Protein AF-X1EA59-F1 (afdb_monomer)

Sequence (148 aa):
MSEIIIYFRLLRDYRHGSELIIDDEEDEEDFDQHEIELEKTGEDRYSLYIVASDCGPFTVFKEKYFDDLDMAEKYSLKLFAQKHDCLPFVVTGTTSAYHDKGYYPKVPEDIESMEEIDFEVISGEHTFVIVLDNKYEDVVYDLVICPM

Structure (mmCIF, N/CA/C/O backbone):
data_AF-X1EA59-F1
#
_entry.id   AF-X1EA59-F1
#
loop_
_atom_site.group_PDB
_atom_site.id
_atom_site.type_symbol
_atom_site.label_atom_id
_atom_site.label_alt_id
_atom_site.label_comp_id
_atom_site.label_asym_id
_atom_site.label_entity_id
_atom_site.label_seq_id
_atom_site.pdbx_PDB_ins_code
_atom_site.Cartn_x
_atom_site.Cartn_y
_atom_site.Cartn_z
_atom_site.occupancy
_atom_site.B_iso_or_equiv
_atom_site.auth_seq_id
_atom_site.auth_comp_id
_atom_site.auth_asym_id
_atom_site.auth_atom_id
_atom_site.pdbx_PDB_model_num
ATOM 1 N N . MET A 1 1 ? -11.499 6.852 19.475 1.00 58.12 1 MET A N 1
ATOM 2 C CA . MET A 1 1 ? -10.409 6.730 18.498 1.00 58.12 1 MET A CA 1
ATOM 3 C C . MET A 1 1 ? -9.411 5.798 19.143 1.00 58.12 1 MET A C 1
ATOM 5 O O . MET A 1 1 ? -9.114 6.004 20.315 1.00 58.12 1 MET A O 1
ATOM 9 N N . SER A 1 2 ? -9.096 4.692 18.479 1.00 62.88 2 SER A N 1
ATOM 10 C CA . SER A 1 2 ? -8.036 3.775 18.896 1.00 62.88 2 SER A CA 1
ATOM 11 C C . SER A 1 2 ? -6.852 4.032 17.975 1.00 62.88 2 SER A C 1
ATOM 13 O O . SER A 1 2 ? -7.036 4.125 16.761 1.00 62.88 2 SER A O 1
ATOM 15 N N . GLU A 1 3 ? -5.679 4.212 18.561 1.00 66.44 3 GLU A N 1
ATOM 16 C CA . GLU A 1 3 ? -4.417 4.369 17.842 1.00 66.44 3 GLU A CA 1
ATOM 17 C C . GLU A 1 3 ? -3.767 2.992 17.756 1.00 66.44 3 GLU A C 1
ATOM 19 O O . GLU A 1 3 ? -3.754 2.256 18.747 1.00 66.44 3 GLU A O 1
ATOM 24 N N . ILE A 1 4 ? -3.294 2.631 16.566 1.00 68.44 4 ILE A N 1
ATOM 25 C CA . ILE A 1 4 ? -2.513 1.419 16.349 1.00 68.44 4 ILE A CA 1
ATOM 26 C C . ILE A 1 4 ? -1.112 1.893 15.989 1.00 68.44 4 ILE A C 1
ATOM 28 O O . ILE A 1 4 ? -0.906 2.585 14.990 1.00 68.44 4 ILE A O 1
ATOM 32 N N . ILE A 1 5 ? -0.158 1.564 16.853 1.00 67.62 5 ILE A N 1
ATOM 33 C CA . ILE A 1 5 ? 1.252 1.836 16.604 1.00 67.62 5 ILE A CA 1
ATOM 34 C C . ILE A 1 5 ? 1.773 0.650 15.813 1.00 67.62 5 ILE A C 1
ATOM 36 O O . ILE A 1 5 ? 1.680 -0.484 16.278 1.00 67.62 5 ILE A O 1
ATOM 40 N N . ILE A 1 6 ? 2.275 0.918 14.612 1.00 68.31 6 ILE A N 1
ATOM 41 C CA . ILE A 1 6 ? 2.866 -0.105 13.760 1.00 68.31 6 ILE A CA 1
ATOM 42 C C . ILE A 1 6 ? 4.346 0.212 13.651 1.00 68.31 6 ILE A C 1
ATOM 44 O O . ILE A 1 6 ? 4.734 1.280 13.167 1.00 68.31 6 ILE A O 1
ATOM 48 N N . TYR A 1 7 ? 5.177 -0.722 14.097 1.00 66.06 7 TYR A N 1
ATOM 49 C CA . TYR A 1 7 ? 6.608 -0.626 13.8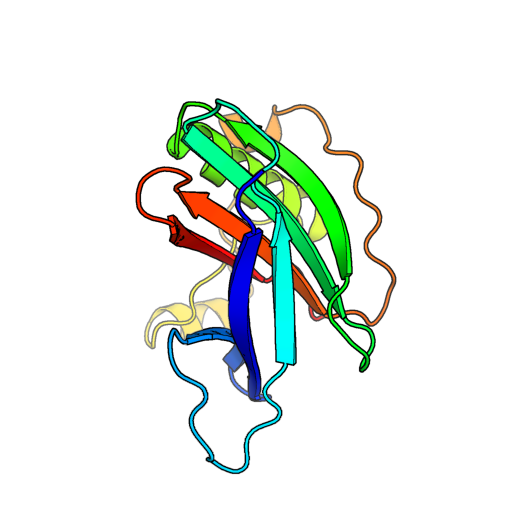86 1.00 66.06 7 TYR A CA 1
ATOM 50 C C . TYR A 1 7 ? 6.937 -1.208 12.528 1.00 66.06 7 TYR A C 1
ATOM 52 O O . TYR A 1 7 ? 6.456 -2.284 12.165 1.00 66.06 7 TYR A O 1
ATOM 60 N N . PHE A 1 8 ? 7.783 -0.510 11.778 1.00 68.56 8 PHE A N 1
ATOM 61 C CA . PHE A 1 8 ? 8.309 -1.075 10.554 1.00 68.56 8 PHE A CA 1
ATOM 62 C C . PHE A 1 8 ? 9.797 -0.840 10.390 1.00 68.56 8 PHE A C 1
ATOM 64 O O . PHE A 1 8 ? 10.392 0.141 10.839 1.00 68.56 8 PHE A O 1
ATOM 71 N N . ARG A 1 9 ? 10.421 -1.791 9.707 1.00 66.12 9 ARG A N 1
ATOM 72 C CA . ARG A 1 9 ? 11.821 -1.703 9.311 1.00 66.12 9 ARG A CA 1
ATOM 73 C C . ARG A 1 9 ? 11.872 -1.466 7.819 1.00 66.12 9 ARG A C 1
ATOM 75 O O . ARG A 1 9 ? 11.247 -2.195 7.050 1.00 66.12 9 ARG A O 1
ATOM 82 N N . LEU A 1 10 ? 12.631 -0.447 7.424 1.00 63.81 10 LEU A N 1
ATOM 83 C CA . LEU A 1 10 ? 12.954 -0.220 6.027 1.00 63.81 10 LEU A CA 1
ATOM 84 C C . LEU A 1 10 ? 14.260 -0.938 5.703 1.00 63.81 10 LEU A C 1
ATOM 86 O O . LEU A 1 10 ? 15.349 -0.410 5.938 1.00 63.81 10 LEU A O 1
ATOM 90 N N . LEU A 1 11 ? 14.173 -2.123 5.106 1.00 62.75 11 LEU A N 1
ATOM 91 C CA . LEU A 1 11 ? 15.371 -2.772 4.586 1.00 62.75 11 LEU A CA 1
ATOM 92 C C . LEU A 1 11 ? 15.740 -2.149 3.244 1.00 62.75 11 LEU A C 1
ATOM 94 O O . LEU A 1 11 ? 15.053 -2.339 2.246 1.00 62.75 11 LEU A O 1
ATOM 98 N N . ARG A 1 12 ? 16.851 -1.409 3.205 1.00 58.03 12 ARG A N 1
ATOM 99 C CA . ARG A 1 12 ? 17.468 -0.950 1.953 1.00 58.03 12 ARG A CA 1
ATOM 100 C C . ARG A 1 12 ? 18.458 -2.006 1.453 1.00 58.03 12 ARG A C 1
ATOM 102 O O . ARG A 1 12 ? 19.665 -1.856 1.638 1.00 58.03 12 ARG A O 1
ATOM 109 N N . ASP A 1 13 ? 17.981 -3.073 0.809 1.00 54.91 13 ASP A N 1
ATOM 110 C CA . ASP A 1 13 ? 18.875 -3.981 0.074 1.00 54.91 13 ASP A CA 1
ATOM 111 C C . ASP A 1 13 ? 18.967 -3.523 -1.385 1.00 54.91 13 ASP A C 1
ATOM 113 O O . ASP A 1 13 ? 18.007 -3.604 -2.144 1.00 54.91 13 ASP A O 1
ATOM 117 N N . TYR A 1 14 ? 20.153 -3.093 -1.821 1.00 47.19 14 TYR A N 1
ATOM 118 C CA . TYR A 1 14 ? 20.398 -2.693 -3.214 1.00 47.19 14 TYR A CA 1
ATOM 119 C C . TYR A 1 14 ? 20.077 -3.794 -4.246 1.00 47.19 14 TYR A C 1
ATOM 121 O O . TYR A 1 14 ? 20.010 -3.508 -5.439 1.00 47.19 14 TYR A O 1
ATOM 129 N N . ARG A 1 15 ? 19.915 -5.053 -3.813 1.00 43.22 15 ARG A N 1
ATOM 130 C CA . ARG A 1 15 ? 19.543 -6.201 -4.656 1.00 43.22 15 ARG A CA 1
ATOM 131 C C . ARG A 1 15 ? 18.042 -6.475 -4.690 1.00 43.22 15 ARG A C 1
ATOM 133 O O . ARG A 1 15 ? 17.588 -7.072 -5.661 1.00 43.22 15 ARG A O 1
ATOM 140 N N . HIS A 1 16 ? 17.304 -6.088 -3.650 1.00 47.72 16 HIS A N 1
ATOM 141 C CA . HIS A 1 16 ? 15.888 -6.438 -3.476 1.00 47.72 16 HIS A CA 1
ATOM 142 C C . HIS A 1 16 ? 14.960 -5.216 -3.419 1.00 47.72 16 HIS A C 1
ATOM 144 O O . HIS A 1 16 ? 13.748 -5.372 -3.506 1.00 47.72 16 HIS A O 1
ATOM 150 N N . GLY A 1 17 ? 15.522 -4.006 -3.368 1.00 55.03 17 GLY A N 1
ATOM 151 C CA . GLY A 1 17 ? 14.770 -2.774 -3.188 1.00 55.03 17 GLY A CA 1
ATOM 152 C C . GLY A 1 17 ? 14.499 -2.487 -1.714 1.00 55.03 17 GLY A C 1
ATOM 153 O O . GLY A 1 17 ? 15.136 -3.045 -0.820 1.00 55.03 17 GLY A O 1
ATOM 154 N N . SER A 1 18 ? 13.580 -1.556 -1.488 1.00 61.97 18 SER A N 1
ATOM 155 C CA . SER A 1 18 ? 13.040 -1.268 -0.165 1.00 61.97 18 SER A CA 1
ATOM 156 C C . SER A 1 18 ? 11.979 -2.300 0.192 1.00 61.97 18 SER A C 1
ATOM 158 O O . SER A 1 18 ? 11.074 -2.516 -0.606 1.00 61.97 18 SER A O 1
ATOM 160 N N . GLU A 1 19 ? 12.076 -2.901 1.372 1.00 64.31 19 GLU A N 1
ATOM 161 C CA . GLU A 1 19 ? 11.061 -3.804 1.928 1.00 64.31 19 GLU A CA 1
ATOM 162 C C . GLU A 1 19 ? 10.526 -3.217 3.236 1.00 64.31 19 GLU A C 1
ATOM 164 O O . GLU A 1 19 ? 11.302 -2.660 4.020 1.00 64.31 19 GLU A O 1
ATOM 169 N N . LEU A 1 20 ? 9.208 -3.313 3.430 1.00 66.38 20 LEU A N 1
ATOM 170 C CA . LEU A 1 20 ? 8.525 -2.952 4.666 1.00 66.38 20 LEU A CA 1
ATOM 171 C C . LEU A 1 20 ? 8.345 -4.232 5.487 1.00 66.38 20 LEU A C 1
ATOM 173 O O . LEU A 1 20 ? 7.621 -5.133 5.079 1.00 66.38 20 LEU A O 1
ATOM 177 N N . ILE A 1 21 ? 9.015 -4.324 6.631 1.00 67.50 21 ILE A N 1
ATOM 178 C CA . ILE A 1 21 ? 8.766 -5.401 7.597 1.00 67.50 21 ILE A CA 1
ATOM 179 C C . ILE A 1 21 ? 7.928 -4.819 8.709 1.00 67.50 21 ILE A C 1
ATOM 181 O O . ILE A 1 21 ? 8.340 -3.813 9.272 1.00 67.50 21 ILE A O 1
ATOM 185 N N . ILE A 1 22 ? 6.806 -5.452 9.022 1.00 67.88 22 ILE A N 1
ATOM 186 C CA . ILE A 1 22 ? 5.920 -5.046 10.109 1.00 67.88 22 ILE A CA 1
ATOM 187 C C . ILE A 1 22 ? 6.217 -5.934 11.304 1.00 67.88 22 ILE A C 1
ATOM 189 O O . ILE A 1 22 ? 6.250 -7.158 11.168 1.00 67.88 22 ILE A O 1
ATOM 193 N N . ASP A 1 23 ? 6.491 -5.297 12.434 1.00 65.56 23 ASP A N 1
ATOM 194 C CA . ASP A 1 23 ? 6.841 -5.972 13.673 1.00 65.56 23 ASP A CA 1
ATOM 195 C C . ASP A 1 23 ? 5.910 -5.510 14.795 1.00 65.56 23 ASP A C 1
ATOM 197 O O . ASP A 1 23 ? 5.642 -4.314 14.941 1.00 65.56 23 ASP A O 1
ATOM 201 N N . ASP A 1 24 ? 5.423 -6.470 15.575 1.00 62.72 24 ASP A N 1
ATOM 202 C CA . ASP A 1 24 ? 4.604 -6.213 16.761 1.00 62.72 24 ASP A CA 1
ATOM 203 C C . ASP A 1 24 ? 5.486 -5.981 18.002 1.00 62.72 24 ASP A C 1
ATOM 205 O O . ASP A 1 24 ? 4.992 -5.544 19.045 1.00 62.72 24 ASP A O 1
ATOM 209 N N . GLU A 1 25 ? 6.791 -6.269 17.905 1.00 59.06 25 GLU A N 1
ATOM 210 C CA . GLU A 1 25 ? 7.760 -6.107 18.983 1.00 59.06 25 GLU A CA 1
ATOM 211 C C . GLU A 1 25 ? 8.918 -5.170 18.577 1.00 59.06 25 GLU A C 1
ATOM 213 O O . GLU A 1 25 ? 9.407 -5.123 17.445 1.00 59.06 25 GLU A O 1
ATOM 218 N N . GLU A 1 26 ? 9.373 -4.369 19.538 1.00 54.75 26 GLU A N 1
ATOM 219 C CA . GLU A 1 26 ? 10.597 -3.580 19.415 1.00 54.75 26 GLU A CA 1
ATOM 220 C C . GLU A 1 26 ? 11.797 -4.537 19.558 1.00 54.75 26 GLU A C 1
ATOM 222 O O . GLU A 1 26 ? 12.295 -4.736 20.666 1.00 54.75 26 GLU A O 1
ATOM 227 N N . ASP A 1 27 ? 12.242 -5.207 18.482 1.00 56.81 27 ASP A N 1
ATOM 228 C CA . ASP A 1 27 ? 13.515 -5.945 18.573 1.00 56.81 27 ASP A CA 1
ATOM 229 C C . ASP A 1 27 ? 14.685 -4.957 18.678 1.00 56.81 27 ASP A C 1
ATOM 231 O O . ASP A 1 27 ? 14.903 -4.126 17.798 1.00 56.81 27 ASP A O 1
ATOM 235 N N . GLU A 1 28 ? 15.515 -5.129 19.708 1.00 52.78 28 GLU A N 1
ATOM 236 C CA . GLU A 1 28 ? 16.727 -4.337 19.975 1.00 52.78 28 GLU A CA 1
ATOM 237 C C . GLU A 1 28 ? 17.890 -4.569 18.970 1.00 52.78 28 GLU A C 1
ATOM 239 O O . GLU A 1 28 ? 19.038 -4.231 19.272 1.00 52.78 28 GLU A O 1
ATOM 244 N N . GLU A 1 29 ? 17.669 -5.184 17.801 1.00 56.34 29 GLU A N 1
ATOM 245 C CA . GLU A 1 29 ? 18.754 -5.432 16.834 1.00 56.34 29 GLU A CA 1
ATOM 246 C C . GLU A 1 29 ? 19.117 -4.170 16.023 1.00 56.34 29 GLU A C 1
ATOM 248 O O . GLU A 1 29 ? 18.259 -3.340 15.749 1.0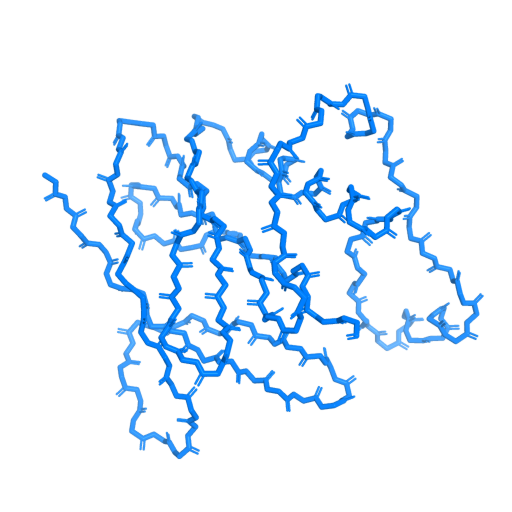0 56.34 29 GLU A O 1
ATOM 253 N N . ASP A 1 30 ? 20.399 -4.046 15.627 1.00 52.88 30 ASP A N 1
ATOM 254 C CA . ASP A 1 30 ? 21.073 -2.904 14.955 1.00 52.88 30 ASP A CA 1
ATOM 255 C C . ASP A 1 30 ? 20.508 -2.516 13.552 1.00 52.88 30 ASP A C 1
ATOM 257 O O . ASP A 1 30 ? 21.259 -2.231 12.612 1.00 52.88 30 ASP A O 1
ATOM 261 N N . PHE A 1 31 ? 19.193 -2.524 13.361 1.00 54.91 31 PHE A N 1
ATOM 262 C CA . PHE A 1 31 ? 18.515 -2.071 12.151 1.00 54.91 31 PHE A CA 1
ATOM 263 C C . PHE A 1 31 ? 17.888 -0.690 12.377 1.00 54.91 31 PHE A C 1
ATOM 265 O O . PHE A 1 31 ? 17.450 -0.367 13.478 1.00 54.91 31 PHE A O 1
ATOM 272 N N . ASP A 1 32 ? 17.817 0.128 11.321 1.00 59.94 32 ASP A N 1
ATOM 273 C CA . ASP A 1 32 ? 17.079 1.397 11.340 1.00 59.94 32 ASP A CA 1
ATOM 274 C C . ASP A 1 32 ? 15.565 1.096 11.433 1.00 59.94 32 ASP A C 1
ATOM 276 O O . ASP A 1 32 ? 14.866 0.969 10.422 1.00 59.94 32 ASP A O 1
ATOM 280 N N . GLN A 1 33 ? 15.067 0.897 12.657 1.00 62.91 33 GLN A N 1
ATOM 281 C CA . GLN A 1 33 ? 13.643 0.754 12.950 1.00 62.91 33 GLN A CA 1
ATOM 282 C C . GLN A 1 33 ? 12.996 2.140 12.962 1.00 62.91 33 GLN A C 1
ATOM 284 O O . GLN A 1 33 ? 13.502 3.085 13.571 1.00 62.91 33 GLN A O 1
ATOM 289 N N . HIS A 1 34 ? 11.872 2.263 12.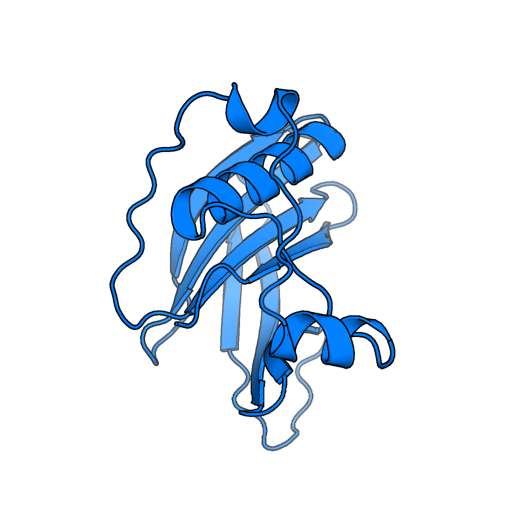266 1.00 70.50 34 HIS A N 1
ATOM 290 C CA . HIS A 1 34 ? 11.088 3.484 12.209 1.00 70.50 34 HIS A CA 1
ATOM 291 C C . HIS A 1 34 ? 9.673 3.188 12.709 1.00 70.50 34 HIS A C 1
ATOM 293 O O . HIS A 1 34 ? 9.088 2.154 12.394 1.00 70.50 34 HIS A O 1
ATOM 299 N N . GLU A 1 35 ? 9.126 4.097 13.507 1.00 71.88 35 GLU A N 1
ATOM 300 C CA . GLU A 1 35 ? 7.751 4.004 13.993 1.00 71.88 35 GLU A CA 1
ATOM 301 C C . GLU A 1 35 ? 6.824 4.895 13.163 1.00 71.88 35 GLU A C 1
ATOM 303 O O . GLU A 1 35 ? 7.211 5.978 12.704 1.00 71.88 35 GLU A O 1
ATOM 308 N N . ILE A 1 36 ? 5.591 4.430 12.969 1.00 75.69 36 ILE A N 1
ATOM 309 C CA . ILE A 1 36 ? 4.473 5.253 12.524 1.00 75.69 36 ILE A CA 1
ATOM 310 C C . ILE A 1 36 ? 3.265 4.905 13.368 1.00 75.69 36 ILE A C 1
ATOM 312 O O . ILE A 1 36 ? 2.939 3.743 13.614 1.00 75.69 36 ILE A O 1
ATOM 316 N N . GLU A 1 37 ? 2.578 5.947 13.791 1.00 76.19 37 GLU A N 1
ATOM 317 C CA . GLU A 1 37 ? 1.295 5.818 14.448 1.00 76.19 37 GLU A CA 1
ATOM 318 C C . GLU A 1 37 ? 0.223 5.946 13.366 1.00 76.19 37 GLU A C 1
ATOM 320 O O . GLU A 1 37 ? 0.152 6.962 12.668 1.00 76.19 37 GLU A O 1
ATOM 325 N N . LEU A 1 38 ? -0.581 4.896 13.183 1.00 79.38 38 LEU A N 1
ATOM 326 C CA . LEU A 1 38 ? -1.736 4.935 12.296 1.00 79.38 38 LEU A CA 1
ATOM 327 C C . LEU A 1 38 ? -2.995 5.083 13.142 1.00 79.38 38 LEU A C 1
ATOM 329 O O . LEU A 1 38 ? -3.331 4.244 13.985 1.00 79.38 38 LEU A O 1
ATOM 333 N N . GLU A 1 39 ? -3.725 6.167 12.908 1.00 72.38 39 GLU A N 1
ATOM 334 C CA . GLU A 1 39 ? -4.996 6.380 13.579 1.00 72.38 39 GLU A CA 1
ATOM 335 C C . GLU A 1 39 ? -6.097 5.576 12.893 1.00 72.38 39 GLU A C 1
ATOM 337 O O . GLU A 1 39 ? -6.277 5.643 11.676 1.00 72.38 39 GLU A O 1
ATOM 342 N N . LYS A 1 40 ? -6.913 4.863 13.676 1.00 69.44 40 LYS A N 1
ATOM 343 C CA . LYS A 1 40 ? -8.159 4.304 13.158 1.00 69.44 40 LYS A CA 1
ATOM 344 C C . LYS A 1 40 ? -9.196 5.411 13.015 1.00 69.44 40 LYS A C 1
ATOM 346 O O . LYS A 1 40 ? -9.881 5.794 13.969 1.00 69.44 40 LYS A O 1
ATOM 351 N N . THR A 1 41 ? -9.353 5.868 11.788 1.00 62.47 41 THR A N 1
ATOM 352 C CA . THR A 1 41 ? -10.175 7.016 11.410 1.00 62.47 41 THR A CA 1
ATOM 353 C C . THR A 1 41 ? -11.423 6.585 10.623 1.00 62.47 41 THR A C 1
ATOM 355 O O . THR A 1 41 ? -11.799 7.199 9.636 1.00 62.47 41 THR A O 1
ATOM 358 N N . GLY A 1 42 ? -12.135 5.537 11.066 1.00 62.97 42 GLY A N 1
ATOM 359 C CA . GLY A 1 42 ? -13.370 5.112 10.387 1.00 62.97 42 GLY A CA 1
ATOM 360 C C . GLY A 1 42 ? -14.169 3.995 11.065 1.00 62.97 42 GLY A C 1
ATOM 361 O O . GLY A 1 42 ? -13.675 3.299 11.956 1.00 62.97 42 GLY A O 1
ATOM 362 N N . GLU A 1 43 ? -15.428 3.839 10.631 1.00 73.00 43 GLU A N 1
ATOM 363 C CA . GLU A 1 43 ? -16.254 2.644 10.901 1.00 73.00 43 GLU A CA 1
ATOM 364 C C . GLU A 1 43 ? -16.010 1.531 9.867 1.00 73.00 43 GLU A C 1
ATOM 366 O O . GLU A 1 43 ? -16.371 0.379 10.116 1.00 73.00 43 GLU A O 1
ATOM 371 N N . ASP A 1 44 ? -15.385 1.871 8.736 1.00 86.50 44 ASP A N 1
ATOM 372 C CA . ASP A 1 44 ? -15.094 0.955 7.640 1.00 86.50 44 ASP A CA 1
ATOM 373 C C . ASP A 1 44 ? -14.151 -0.179 8.051 1.00 86.50 44 ASP A C 1
ATOM 375 O O . ASP A 1 44 ? -13.374 -0.109 9.015 1.00 86.50 44 ASP A O 1
ATOM 379 N N . ARG A 1 45 ? -14.205 -1.253 7.265 1.00 89.75 45 ARG A N 1
ATOM 380 C CA . ARG A 1 45 ? -13.455 -2.477 7.525 1.00 89.75 45 ARG A CA 1
ATOM 381 C C . ARG A 1 45 ? -11.944 -2.316 7.354 1.00 89.75 45 ARG A C 1
ATOM 383 O O . ARG A 1 45 ? -11.195 -2.879 8.152 1.00 89.75 45 ARG A O 1
ATOM 390 N N . TYR A 1 46 ? -11.528 -1.593 6.326 1.00 91.38 46 TYR A N 1
ATOM 391 C CA . TYR A 1 46 ? -10.143 -1.449 5.910 1.00 91.38 46 TYR A CA 1
ATOM 392 C C . TYR A 1 46 ? -9.769 0.024 5.794 1.00 91.38 46 TYR A C 1
ATOM 394 O O . TYR A 1 46 ? -10.522 0.822 5.230 1.00 91.38 46 TYR A O 1
ATOM 402 N N . SER A 1 47 ? -8.582 0.364 6.284 1.00 91.06 47 SER A N 1
ATOM 403 C CA . SER A 1 47 ? -7.980 1.688 6.125 1.00 91.06 47 SER A CA 1
ATOM 404 C C . SER A 1 47 ? -6.729 1.570 5.267 1.00 91.06 47 SER A C 1
ATOM 406 O O . SER A 1 47 ? -5.865 0.747 5.541 1.00 91.06 47 SER A O 1
ATOM 408 N N . LEU A 1 48 ? -6.633 2.386 4.227 1.00 91.94 48 LEU A N 1
ATOM 409 C CA . LEU A 1 48 ? -5.475 2.495 3.354 1.00 91.94 48 LEU A CA 1
ATOM 410 C C . LEU A 1 48 ? -4.742 3.795 3.663 1.00 91.94 48 LEU A C 1
ATOM 412 O O . LEU A 1 48 ? -5.332 4.871 3.563 1.00 91.94 48 LEU A O 1
ATOM 416 N N . TYR A 1 49 ? -3.451 3.689 3.950 1.00 89.31 49 TYR A N 1
ATOM 417 C CA . TYR A 1 49 ? -2.558 4.802 4.239 1.00 89.31 49 TYR A CA 1
ATOM 418 C C . TYR A 1 49 ? -1.490 4.887 3.157 1.00 89.31 49 TYR A C 1
ATOM 420 O O . TYR A 1 49 ? -0.845 3.893 2.828 1.00 89.31 49 TYR A O 1
ATOM 428 N N . ILE A 1 50 ? -1.295 6.080 2.603 1.00 88.75 50 ILE A N 1
ATOM 429 C CA . ILE A 1 50 ? -0.128 6.400 1.784 1.00 88.75 50 ILE A CA 1
ATOM 430 C C . ILE A 1 50 ? 0.879 7.070 2.701 1.00 88.75 50 ILE A C 1
ATOM 432 O O . ILE A 1 50 ? 0.624 8.158 3.220 1.00 88.75 50 ILE A O 1
ATOM 436 N N . VAL A 1 51 ? 2.011 6.413 2.888 1.00 85.94 51 VAL A N 1
ATOM 437 C CA . VAL A 1 51 ? 3.054 6.814 3.823 1.00 85.94 51 VAL A CA 1
ATOM 438 C C . VAL A 1 51 ? 4.323 7.111 3.044 1.00 85.94 51 VAL A C 1
ATOM 440 O O . VAL A 1 51 ? 4.654 6.364 2.126 1.00 85.94 51 VAL A O 1
ATOM 443 N N . ALA A 1 52 ? 5.059 8.163 3.395 1.00 82.19 52 ALA A N 1
ATOM 444 C CA . ALA A 1 52 ? 6.402 8.348 2.855 1.00 82.19 52 ALA A CA 1
ATOM 445 C C . ALA A 1 52 ? 7.423 8.816 3.897 1.00 82.19 52 ALA A C 1
ATOM 447 O O . ALA A 1 52 ? 7.059 9.334 4.955 1.00 82.19 52 ALA A O 1
ATOM 448 N N . SER A 1 53 ? 8.702 8.590 3.591 1.00 76.00 53 SER A N 1
ATOM 449 C CA . SER A 1 53 ? 9.848 9.031 4.392 1.00 76.00 53 SER A CA 1
ATOM 450 C C . SER A 1 53 ? 10.974 9.563 3.502 1.00 76.00 53 SER A C 1
ATOM 452 O O . SER A 1 53 ? 11.364 8.927 2.515 1.00 76.00 53 SER A O 1
ATOM 454 N N . ASP A 1 54 ? 11.533 10.709 3.900 1.00 67.62 54 ASP A N 1
ATOM 455 C CA . ASP A 1 54 ? 12.636 11.426 3.252 1.00 67.62 54 ASP A CA 1
ATOM 456 C C . ASP A 1 54 ? 13.965 11.325 4.030 1.00 67.62 54 ASP A C 1
ATOM 458 O O . ASP A 1 54 ? 14.767 12.257 4.043 1.00 67.62 54 ASP A O 1
ATOM 462 N N . CYS A 1 55 ? 14.244 10.168 4.647 1.00 58.62 55 CYS A N 1
ATOM 463 C CA . CYS A 1 55 ? 15.311 9.976 5.654 1.00 58.62 55 CYS A CA 1
ATOM 464 C C . CYS A 1 55 ? 14.981 10.571 7.039 1.00 58.62 55 CYS A C 1
ATOM 466 O O . CYS A 1 55 ? 15.877 10.728 7.871 1.00 58.62 55 CYS A O 1
ATOM 468 N N . GLY A 1 56 ? 13.703 10.870 7.280 1.00 65.31 56 GLY A N 1
ATOM 469 C CA . GLY A 1 56 ? 13.124 11.263 8.564 1.00 65.31 56 GLY A CA 1
ATOM 470 C C . GLY A 1 56 ? 12.003 10.316 9.029 1.00 65.31 56 GLY A C 1
ATOM 471 O O . GLY A 1 56 ? 11.855 9.217 8.480 1.00 65.31 56 GLY A O 1
ATOM 472 N N . PRO A 1 57 ? 11.211 10.715 10.044 1.00 71.38 57 PRO A N 1
ATOM 473 C CA . PRO A 1 57 ? 10.055 9.939 10.484 1.00 71.38 57 PRO A CA 1
ATOM 474 C C . PRO A 1 57 ? 9.050 9.781 9.342 1.00 71.38 57 PRO A C 1
ATOM 476 O O . PRO A 1 57 ? 8.920 10.647 8.474 1.00 71.38 57 PRO A O 1
ATOM 479 N N . PHE A 1 58 ? 8.340 8.661 9.341 1.00 78.50 58 PHE A N 1
ATOM 480 C CA . PHE A 1 58 ? 7.358 8.383 8.309 1.00 78.50 58 PHE A CA 1
ATOM 481 C C . PHE A 1 58 ? 6.136 9.271 8.520 1.00 78.50 58 PHE A C 1
ATOM 483 O O . PHE A 1 58 ? 5.674 9.465 9.641 1.00 78.50 58 PHE A O 1
ATOM 490 N N . THR A 1 59 ? 5.624 9.832 7.429 1.00 81.56 59 THR A N 1
ATOM 491 C CA . THR A 1 59 ? 4.463 10.723 7.453 1.00 81.56 59 THR A CA 1
ATOM 492 C C . THR A 1 59 ? 3.341 10.121 6.623 1.00 81.56 59 THR A C 1
ATOM 494 O O . THR A 1 59 ? 3.571 9.650 5.507 1.00 81.56 59 THR A O 1
ATOM 497 N N . VAL A 1 60 ? 2.118 10.155 7.153 1.00 85.62 60 VAL A N 1
ATOM 498 C CA . VAL A 1 60 ? 0.907 9.807 6.403 1.00 85.62 60 VAL A CA 1
ATOM 499 C C . VAL A 1 60 ? 0.509 10.993 5.521 1.00 85.62 60 VAL A C 1
ATOM 501 O O . VAL A 1 60 ? 0.221 12.082 6.012 1.00 85.62 60 VAL A O 1
ATOM 504 N N . PHE A 1 61 ? 0.477 10.787 4.206 1.00 83.56 61 PHE A N 1
ATOM 505 C CA . PHE A 1 61 ? 0.094 11.804 3.218 1.00 83.56 61 PHE A CA 1
ATOM 506 C C . PHE A 1 61 ? -1.383 11.743 2.859 1.00 83.56 61 PHE A C 1
ATOM 508 O O . PHE A 1 61 ? -1.999 12.756 2.521 1.00 83.56 61 PHE A O 1
ATOM 515 N N . LYS A 1 62 ? -1.945 10.535 2.856 1.00 87.25 62 LYS A N 1
ATOM 516 C CA . LYS A 1 62 ? -3.318 10.306 2.432 1.00 87.25 62 LYS A CA 1
ATOM 517 C C . LYS A 1 62 ? -3.887 9.073 3.097 1.00 87.25 62 LYS A C 1
ATOM 519 O O . LYS A 1 62 ? -3.203 8.065 3.227 1.00 87.25 62 LYS A O 1
ATOM 524 N N . GLU A 1 63 ? -5.171 9.157 3.406 1.00 89.62 63 GLU A N 1
ATOM 525 C CA . GLU A 1 63 ? -5.951 8.066 3.971 1.00 89.62 63 GLU A CA 1
ATOM 526 C C . GLU A 1 63 ? -7.182 7.817 3.104 1.00 89.62 63 GLU A C 1
ATOM 528 O O . GLU A 1 63 ? -7.755 8.746 2.514 1.00 89.62 63 GLU A O 1
ATOM 533 N N . LYS A 1 64 ? -7.591 6.556 3.007 1.00 90.88 64 LYS A N 1
ATOM 534 C CA . LYS A 1 64 ? -8.847 6.170 2.371 1.00 90.88 64 LYS A CA 1
ATOM 535 C C . LYS A 1 64 ? -9.414 4.911 3.005 1.00 90.88 64 LYS A C 1
ATOM 537 O O . LYS A 1 64 ? -8.665 4.015 3.362 1.00 90.88 64 LYS A O 1
ATOM 542 N N . TYR A 1 65 ? -10.734 4.830 3.083 1.00 92.38 65 TYR A N 1
ATOM 543 C CA . TYR A 1 65 ? -11.428 3.756 3.787 1.00 92.38 65 TYR A CA 1
ATOM 544 C C . TYR A 1 65 ? -12.256 2.907 2.833 1.00 92.38 65 TYR A C 1
ATOM 546 O O . TYR A 1 65 ? -12.782 3.413 1.834 1.00 92.38 65 TYR A O 1
ATOM 554 N N . PHE A 1 66 ? -12.342 1.616 3.142 1.00 92.00 66 PHE A N 1
ATOM 555 C CA . PHE A 1 66 ? -13.019 0.618 2.327 1.00 92.00 66 PHE A CA 1
ATOM 556 C C . PHE A 1 66 ? -13.719 -0.420 3.205 1.00 92.00 66 PHE A C 1
ATOM 558 O O . PHE A 1 66 ? -13.173 -0.879 4.204 1.00 92.00 66 PHE A O 1
ATOM 565 N N . ASP A 1 67 ? -14.893 -0.874 2.779 1.00 92.75 67 ASP A N 1
ATOM 566 C CA . ASP A 1 67 ? -15.563 -2.032 3.385 1.00 92.75 67 ASP A CA 1
ATOM 567 C C . ASP A 1 67 ? -15.014 -3.380 2.883 1.00 92.75 67 ASP A C 1
ATOM 569 O O . ASP A 1 67 ? -15.229 -4.416 3.513 1.00 92.75 67 ASP A O 1
ATOM 573 N N . ASP A 1 68 ? -14.314 -3.371 1.747 1.00 93.00 68 ASP A N 1
ATOM 574 C CA . ASP A 1 68 ? -13.891 -4.554 0.998 1.00 93.00 68 ASP A CA 1
ATOM 575 C C . ASP A 1 68 ? -12.387 -4.519 0.698 1.00 93.00 68 ASP A C 1
ATOM 577 O O . ASP A 1 68 ? -11.866 -3.502 0.228 1.00 93.00 68 ASP A O 1
ATOM 581 N N . LEU A 1 69 ? -11.704 -5.638 0.955 1.00 92.25 69 LEU A N 1
ATOM 582 C CA . LEU A 1 69 ? -10.258 -5.760 0.778 1.00 92.25 69 LEU A CA 1
ATOM 583 C C . LEU A 1 69 ? -9.892 -5.691 -0.702 1.00 92.25 69 LEU A C 1
ATOM 585 O O . LEU A 1 69 ? -8.956 -4.983 -1.059 1.00 92.25 69 LEU A O 1
ATOM 589 N N . ASP A 1 70 ? -10.683 -6.331 -1.568 1.00 93.69 70 ASP A N 1
ATOM 590 C CA . ASP A 1 70 ? -10.434 -6.350 -3.013 1.00 93.69 70 ASP A CA 1
ATOM 591 C C . ASP A 1 70 ? -10.412 -4.923 -3.586 1.00 93.69 70 ASP A C 1
ATOM 593 O O . ASP A 1 70 ? -9.616 -4.595 -4.468 1.00 93.69 70 ASP A O 1
ATOM 597 N N . MET A 1 71 ? -11.271 -4.037 -3.072 1.00 93.81 71 MET A N 1
ATOM 598 C CA . MET A 1 71 ? -11.294 -2.631 -3.477 1.00 93.81 71 MET A CA 1
ATOM 599 C C . MET A 1 71 ? -10.086 -1.851 -2.956 1.00 93.81 71 MET A C 1
ATOM 601 O O . MET A 1 71 ? -9.553 -1.019 -3.695 1.00 93.81 71 MET A O 1
ATOM 605 N N . ALA A 1 72 ? -9.639 -2.121 -1.726 1.00 92.69 72 ALA A N 1
ATOM 606 C CA . ALA A 1 72 ? -8.423 -1.526 -1.176 1.00 92.69 72 ALA A CA 1
ATOM 607 C C . ALA A 1 72 ? -7.183 -1.967 -1.975 1.00 92.69 72 ALA A C 1
ATOM 609 O O . ALA A 1 72 ? -6.384 -1.125 -2.380 1.00 92.69 72 ALA A O 1
ATOM 610 N N . GLU A 1 73 ? -7.067 -3.256 -2.303 1.00 92.75 73 GLU A N 1
ATOM 611 C CA . GLU A 1 73 ? -5.983 -3.797 -3.128 1.00 92.75 73 GLU A CA 1
ATOM 612 C C . GLU A 1 73 ? -5.977 -3.195 -4.537 1.00 92.75 73 GLU A C 1
ATOM 614 O O . GLU A 1 73 ? -4.940 -2.721 -5.008 1.00 92.75 73 GLU A O 1
ATOM 619 N N . LYS A 1 74 ? -7.133 -3.131 -5.214 1.00 93.31 74 LYS A N 1
ATOM 620 C CA . LYS A 1 74 ? -7.235 -2.483 -6.534 1.00 93.31 74 LYS A CA 1
ATOM 621 C C . LYS A 1 74 ? -6.824 -1.019 -6.488 1.00 93.31 74 LYS A C 1
ATOM 623 O O . LYS A 1 74 ? -6.171 -0.541 -7.414 1.00 93.31 74 LYS A O 1
ATOM 628 N N . TYR A 1 75 ? -7.173 -0.314 -5.416 1.00 94.06 75 TYR A N 1
ATOM 629 C CA . TYR A 1 75 ? -6.754 1.067 -5.212 1.00 94.06 75 TYR A CA 1
ATOM 630 C C . TYR A 1 75 ? -5.231 1.182 -5.050 1.00 94.06 75 TYR A C 1
ATOM 632 O O . TYR A 1 75 ? -4.614 2.038 -5.685 1.00 94.06 75 TYR A O 1
ATOM 640 N N . SER A 1 76 ? -4.606 0.283 -4.285 1.00 92.25 76 SER A N 1
ATOM 641 C CA . SER A 1 76 ? -3.144 0.192 -4.153 1.00 92.25 76 SER A CA 1
ATOM 642 C C . SER A 1 76 ? -2.458 -0.096 -5.492 1.00 92.25 76 SER A C 1
ATOM 644 O O . SER A 1 76 ? -1.482 0.562 -5.855 1.00 92.25 76 SER A O 1
ATOM 646 N N . LEU A 1 77 ? -2.991 -1.039 -6.274 1.00 91.56 77 LEU A N 1
ATOM 647 C CA . LEU A 1 77 ? -2.473 -1.359 -7.605 1.00 91.56 77 LEU A CA 1
ATOM 648 C C . LEU A 1 77 ? -2.657 -0.199 -8.586 1.00 91.56 77 LEU A C 1
ATOM 650 O O . LEU A 1 77 ? -1.776 0.038 -9.408 1.00 91.56 77 LEU A O 1
ATOM 654 N N . LYS A 1 78 ? -3.760 0.552 -8.486 1.00 93.12 78 LYS A N 1
ATOM 655 C CA . LYS A 1 78 ? -3.982 1.770 -9.269 1.00 93.12 78 LYS A CA 1
ATOM 656 C C . LYS A 1 78 ? -2.932 2.831 -8.954 1.00 93.12 78 LYS A C 1
ATOM 658 O O . LYS A 1 78 ? -2.351 3.367 -9.891 1.00 93.12 78 LYS A O 1
ATOM 663 N N . LEU A 1 79 ? -2.642 3.087 -7.675 1.00 90.50 79 LEU A N 1
ATOM 664 C CA . LEU A 1 79 ? -1.588 4.023 -7.260 1.00 90.50 79 LEU A CA 1
ATOM 665 C C . LEU A 1 79 ? -0.233 3.655 -7.875 1.00 90.50 79 LEU A C 1
ATOM 667 O O . LEU A 1 79 ? 0.436 4.495 -8.474 1.00 90.50 79 LEU A O 1
ATOM 671 N N . PHE A 1 80 ? 0.150 2.383 -7.773 1.00 88.69 80 PHE A N 1
ATOM 672 C CA . PHE A 1 80 ? 1.402 1.897 -8.345 1.00 88.69 80 PHE A CA 1
ATOM 673 C C . PHE A 1 80 ? 1.413 2.013 -9.874 1.00 88.69 80 PHE A C 1
ATOM 675 O O . PHE A 1 80 ? 2.362 2.545 -10.451 1.00 88.69 80 PHE A O 1
ATOM 682 N N . ALA A 1 81 ? 0.338 1.577 -10.532 1.00 89.50 81 ALA A N 1
ATOM 683 C CA . ALA A 1 81 ? 0.198 1.630 -11.981 1.00 89.50 81 ALA A CA 1
ATOM 684 C C . ALA A 1 81 ? 0.230 3.056 -12.530 1.00 89.50 81 ALA A C 1
ATOM 686 O O . ALA A 1 81 ? 0.873 3.291 -13.543 1.00 89.50 81 ALA A O 1
ATOM 687 N N . GLN A 1 82 ? -0.398 4.019 -11.853 1.00 89.31 82 GLN A N 1
ATOM 688 C CA . GLN A 1 82 ? -0.330 5.431 -12.237 1.00 89.31 82 GLN A CA 1
ATOM 689 C C . GLN A 1 82 ? 1.091 6.001 -12.154 1.00 89.31 82 GLN A C 1
ATOM 691 O O . GLN A 1 82 ? 1.402 6.960 -12.856 1.00 89.31 82 GLN A O 1
ATOM 696 N N . LYS A 1 83 ? 1.948 5.446 -11.286 1.00 85.06 83 LYS A N 1
ATOM 697 C CA . LYS A 1 83 ? 3.335 5.897 -11.130 1.00 85.06 83 LYS A CA 1
ATOM 698 C C . LYS A 1 83 ? 4.293 5.233 -12.116 1.00 85.06 83 LYS A C 1
ATOM 700 O O . LYS A 1 83 ? 5.206 5.898 -12.601 1.00 85.06 83 LYS A O 1
ATOM 705 N N . HIS A 1 84 ? 4.113 3.935 -12.351 1.00 82.12 84 HIS A N 1
ATOM 706 C CA . HIS A 1 84 ? 5.087 3.076 -13.037 1.00 82.12 84 HIS A CA 1
ATOM 707 C C . HIS A 1 84 ? 4.612 2.532 -14.384 1.00 82.12 84 HIS A C 1
ATOM 709 O O . HIS A 1 84 ? 5.352 1.786 -15.025 1.00 82.12 84 HIS A O 1
ATOM 715 N N . ASP A 1 85 ? 3.379 2.837 -14.794 1.00 85.25 85 ASP A N 1
ATOM 716 C CA . ASP A 1 85 ? 2.726 2.318 -16.005 1.00 85.25 85 ASP A CA 1
ATOM 717 C C . ASP A 1 85 ? 2.698 0.770 -16.086 1.00 85.25 85 ASP A C 1
ATOM 719 O O . ASP A 1 85 ? 2.614 0.174 -17.163 1.00 85.25 85 ASP A O 1
ATOM 723 N N . CYS A 1 86 ? 2.774 0.086 -14.938 1.00 85.69 86 CYS A N 1
ATOM 724 C CA . CYS A 1 86 ? 2.764 -1.374 -14.821 1.00 85.69 86 CYS A CA 1
ATOM 725 C C . CYS A 1 86 ? 2.244 -1.833 -13.451 1.00 85.69 86 CYS A C 1
ATOM 727 O O . CYS A 1 86 ? 1.961 -1.013 -12.586 1.00 85.69 86 CYS A O 1
ATOM 729 N N . LEU A 1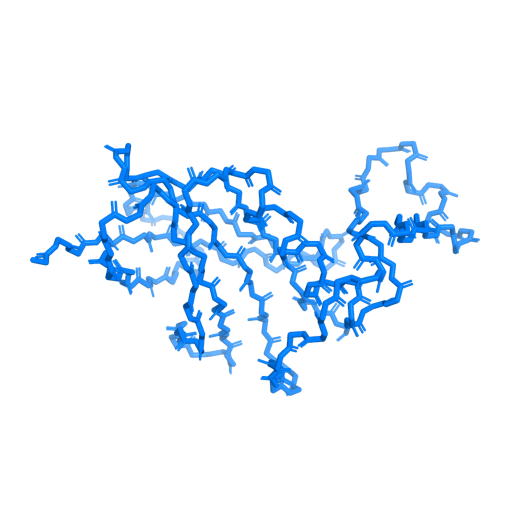 87 ? 2.094 -3.145 -13.242 1.00 85.94 87 LEU A N 1
ATOM 730 C CA . LEU A 1 87 ? 1.815 -3.697 -11.910 1.00 85.94 87 LEU A CA 1
ATOM 731 C C . LEU A 1 87 ? 3.101 -4.042 -11.140 1.00 85.94 87 LEU A C 1
ATOM 733 O O . LEU A 1 87 ? 4.131 -4.301 -11.774 1.00 85.94 87 LEU A O 1
ATOM 737 N N . PRO A 1 88 ? 3.030 -4.133 -9.795 1.00 78.38 88 PRO A N 1
ATOM 738 C CA . PRO A 1 88 ? 4.139 -4.593 -8.970 1.00 78.38 88 PRO A CA 1
ATOM 739 C C . PRO A 1 88 ? 4.662 -5.946 -9.4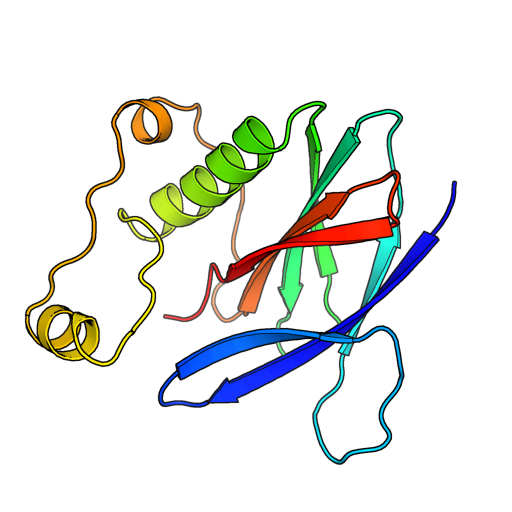44 1.00 78.38 88 PRO A C 1
ATOM 741 O O . PRO A 1 88 ? 3.899 -6.848 -9.803 1.00 78.38 88 PRO A O 1
ATOM 744 N N . PHE A 1 89 ? 5.982 -6.095 -9.439 1.00 72.25 89 PHE A N 1
ATOM 745 C CA . PHE A 1 89 ? 6.648 -7.306 -9.890 1.00 72.25 89 PHE A CA 1
ATOM 746 C C . PHE A 1 89 ? 7.423 -7.942 -8.744 1.00 72.25 89 PHE A C 1
ATOM 748 O O . PHE A 1 89 ? 8.400 -7.380 -8.259 1.00 72.25 89 PHE A O 1
ATOM 755 N N . VAL A 1 90 ? 7.027 -9.149 -8.346 1.00 64.75 90 VAL A N 1
ATOM 756 C CA . VAL A 1 90 ? 7.775 -9.924 -7.352 1.00 64.75 90 VAL A CA 1
ATOM 757 C C . VAL A 1 90 ? 8.904 -10.681 -8.055 1.00 64.75 90 VAL A C 1
ATOM 759 O O . VAL A 1 90 ? 8.666 -11.552 -8.905 1.00 64.75 90 VAL A O 1
ATOM 762 N N . VAL A 1 91 ? 10.155 -10.358 -7.710 1.00 55.59 91 VAL A N 1
ATOM 763 C CA . VAL A 1 91 ? 11.345 -11.051 -8.226 1.00 55.59 91 VAL A CA 1
ATOM 764 C C . VAL A 1 91 ? 11.519 -12.390 -7.502 1.00 55.59 91 VAL A C 1
ATOM 766 O O . VAL A 1 91 ? 12.201 -12.523 -6.497 1.00 55.59 91 VAL A O 1
ATOM 769 N N . THR A 1 92 ? 10.904 -13.426 -8.046 1.00 54.91 92 THR A N 1
ATOM 770 C CA . THR A 1 92 ? 11.236 -14.830 -7.810 1.00 54.91 92 THR A CA 1
ATOM 771 C C . THR A 1 92 ? 12.427 -15.248 -8.685 1.00 54.91 92 THR A C 1
ATOM 773 O O . THR A 1 92 ? 12.716 -14.633 -9.716 1.00 54.91 92 THR A O 1
ATOM 776 N N . GLY A 1 93 ? 13.104 -16.350 -8.345 1.00 50.25 93 GLY A N 1
ATOM 777 C CA . GLY A 1 93 ? 14.237 -16.866 -9.134 1.00 50.25 93 GLY A CA 1
ATOM 778 C C . GLY A 1 93 ? 13.917 -17.139 -10.615 1.00 50.25 93 GLY A C 1
ATOM 779 O O . GLY A 1 93 ? 14.814 -17.134 -11.453 1.00 50.25 93 GLY A O 1
ATOM 780 N N . THR A 1 94 ? 12.642 -17.340 -10.967 1.00 54.06 94 THR A N 1
ATOM 781 C CA . THR A 1 94 ? 12.186 -17.470 -12.361 1.00 54.06 94 THR A CA 1
ATOM 782 C C . THR A 1 94 ? 11.933 -16.110 -13.010 1.00 54.06 94 THR A C 1
ATOM 784 O O . THR A 1 94 ? 12.225 -15.936 -14.190 1.00 54.06 94 THR A O 1
ATOM 787 N N . THR A 1 95 ? 11.421 -15.137 -12.254 1.00 52.34 95 THR A N 1
ATOM 788 C CA . THR A 1 95 ? 11.053 -13.806 -12.749 1.00 52.34 95 THR A CA 1
ATOM 789 C C . THR A 1 95 ? 12.243 -12.836 -12.841 1.00 52.34 95 THR A C 1
ATOM 791 O O . THR A 1 95 ? 12.222 -11.937 -13.678 1.00 52.34 95 THR A O 1
ATOM 794 N N . SER A 1 96 ? 13.352 -13.098 -12.138 1.00 52.56 96 SER A N 1
ATOM 795 C CA . SER A 1 96 ? 14.647 -12.413 -12.342 1.00 52.56 96 SER A CA 1
ATOM 796 C C . SER A 1 96 ? 15.110 -12.435 -13.811 1.00 52.56 96 SER A C 1
ATOM 798 O O . SER A 1 96 ? 15.506 -11.406 -14.354 1.00 52.56 96 SER A O 1
ATOM 800 N N . ALA A 1 97 ? 14.941 -13.562 -14.513 1.00 51.22 97 ALA A N 1
ATOM 801 C CA . ALA A 1 97 ? 15.302 -13.687 -15.930 1.00 51.22 97 ALA A CA 1
ATOM 802 C C . ALA A 1 97 ? 14.395 -12.884 -16.890 1.00 51.22 97 ALA A C 1
ATOM 804 O O . ALA A 1 97 ? 14.727 -12.726 -18.070 1.00 51.22 97 ALA A O 1
ATOM 805 N N . TYR A 1 98 ? 13.233 -12.425 -16.414 1.00 52.50 98 TYR A N 1
ATOM 806 C CA . TYR A 1 98 ? 12.292 -11.585 -17.161 1.00 52.50 98 TYR A CA 1
ATOM 807 C C . TYR A 1 98 ? 12.512 -10.094 -16.894 1.00 52.50 98 TYR A C 1
ATOM 809 O O . TYR A 1 98 ? 12.292 -9.295 -17.805 1.00 52.50 98 TYR A O 1
ATOM 817 N N . HIS A 1 99 ? 13.017 -9.735 -15.708 1.00 51.25 99 HIS A N 1
ATOM 818 C CA . HIS A 1 99 ? 13.462 -8.378 -15.391 1.00 51.25 99 HIS A CA 1
ATOM 819 C C . HIS A 1 99 ? 14.589 -7.931 -16.338 1.00 51.25 99 HIS A C 1
ATOM 821 O O . HIS A 1 99 ? 14.469 -6.901 -16.996 1.00 51.25 99 HIS A O 1
ATOM 827 N N . ASP A 1 100 ? 15.603 -8.780 -16.552 1.00 52.03 100 ASP A N 1
ATOM 828 C CA . ASP A 1 100 ? 16.703 -8.523 -17.504 1.00 52.03 100 ASP A CA 1
ATOM 829 C C . ASP A 1 100 ? 16.241 -8.392 -18.969 1.00 52.03 100 ASP A C 1
ATOM 831 O O . ASP A 1 100 ? 16.988 -7.940 -19.839 1.00 52.03 100 ASP A O 1
ATOM 835 N N . LYS A 1 101 ? 15.001 -8.805 -19.263 1.00 54.59 101 LYS A N 1
ATOM 836 C CA . LYS A 1 101 ? 14.371 -8.718 -20.587 1.00 54.59 101 LYS A CA 1
ATOM 837 C C . LYS A 1 101 ? 13.296 -7.629 -20.675 1.00 54.59 101 LYS A C 1
ATOM 839 O O . LYS A 1 101 ? 12.681 -7.503 -21.732 1.00 54.59 101 LYS A O 1
ATOM 844 N N . GLY A 1 102 ? 13.070 -6.860 -19.605 1.00 57.69 102 GLY A N 1
ATOM 845 C CA . GLY A 1 102 ? 12.117 -5.748 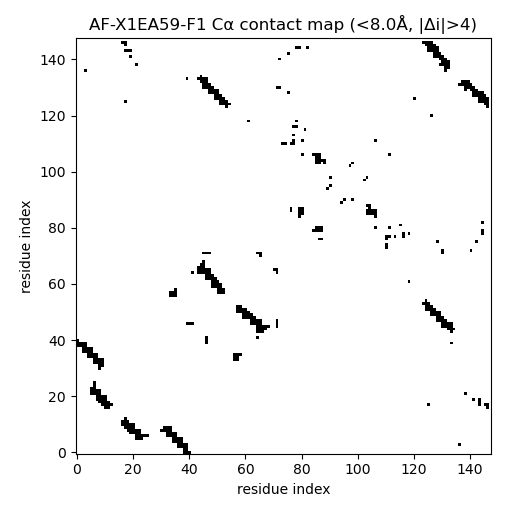-19.561 1.00 57.69 102 GLY A CA 1
ATOM 846 C C . GLY A 1 102 ? 10.643 -6.158 -19.639 1.00 57.69 102 GLY A C 1
ATOM 847 O O . GLY A 1 102 ? 9.831 -5.398 -20.163 1.00 57.69 102 GLY A O 1
ATOM 848 N N . TYR A 1 103 ? 10.277 -7.365 -19.188 1.00 65.31 103 TYR A N 1
ATOM 849 C CA . TYR A 1 103 ? 8.874 -7.788 -19.181 1.00 65.31 103 TYR A CA 1
ATOM 850 C C . TYR A 1 103 ? 8.182 -7.364 -17.882 1.00 65.31 103 TYR A C 1
ATOM 852 O O . TYR A 1 103 ? 8.310 -8.036 -16.859 1.00 65.31 103 TYR A O 1
ATOM 860 N N . TYR A 1 104 ? 7.417 -6.277 -17.956 1.00 71.56 104 TYR A N 1
ATOM 861 C CA . TYR A 1 104 ? 6.559 -5.800 -16.873 1.00 71.56 104 TYR A CA 1
ATOM 862 C C . TYR A 1 104 ? 5.113 -6.271 -17.096 1.00 71.56 104 TYR A C 1
ATOM 864 O O . TYR A 1 104 ? 4.638 -6.253 -18.240 1.00 71.56 104 TYR A O 1
ATOM 872 N N . PRO A 1 105 ? 4.391 -6.719 -16.050 1.00 78.00 105 PRO A N 1
ATOM 873 C CA . PRO A 1 105 ? 3.000 -7.119 -16.196 1.00 78.00 105 PRO A CA 1
ATOM 874 C C . PRO A 1 105 ? 2.160 -5.925 -16.654 1.00 78.00 105 PRO A C 1
ATOM 876 O O . PRO A 1 105 ? 2.273 -4.825 -16.110 1.00 78.00 105 PRO A O 1
ATOM 879 N N . LYS A 1 106 ? 1.302 -6.152 -17.652 1.00 82.00 106 LYS A N 1
ATOM 880 C CA . LYS A 1 106 ? 0.341 -5.137 -18.086 1.00 82.00 106 LYS A CA 1
ATOM 881 C C . LYS A 1 106 ? -0.682 -4.882 -16.989 1.00 82.00 106 LYS A C 1
ATOM 883 O O . LYS A 1 106 ? -1.132 -5.826 -16.341 1.00 82.00 106 LYS A O 1
ATOM 888 N N . VAL A 1 107 ? -1.080 -3.622 -16.860 1.00 86.81 107 VAL A N 1
ATOM 889 C CA . VAL A 1 107 ? -2.183 -3.208 -15.996 1.00 86.81 107 VAL A CA 1
ATOM 890 C C . VAL A 1 107 ? -3.498 -3.751 -16.583 1.00 86.81 107 VAL A C 1
ATOM 892 O O . VAL A 1 107 ? -3.755 -3.554 -17.771 1.00 86.81 107 VAL A O 1
ATOM 895 N N . PRO A 1 108 ? -4.303 -4.489 -15.805 1.00 89.62 108 PRO A N 1
ATOM 896 C CA . PRO A 1 108 ? -5.645 -4.908 -16.1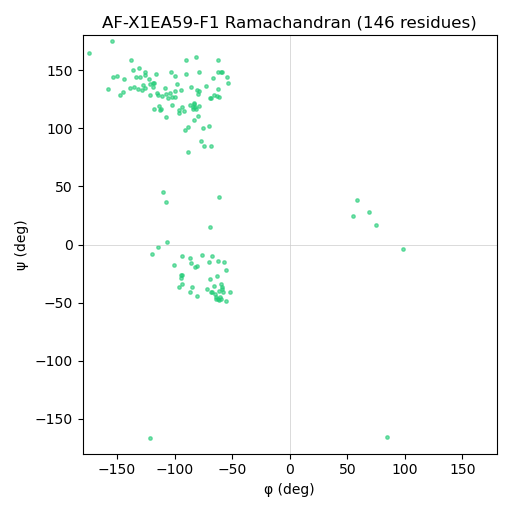95 1.00 89.62 108 PRO A CA 1
ATOM 897 C C . PRO A 1 108 ? -6.569 -3.719 -16.499 1.00 89.62 108 PRO A C 1
ATOM 899 O O . PRO A 1 108 ? -6.465 -2.672 -15.865 1.00 89.62 108 PRO A O 1
ATOM 902 N N . GLU A 1 109 ? -7.514 -3.900 -17.427 1.00 90.56 109 GLU A N 1
ATOM 903 C CA . GLU A 1 109 ? -8.450 -2.846 -17.868 1.00 90.56 109 GLU A CA 1
ATOM 904 C C . GLU A 1 109 ? -9.316 -2.297 -16.722 1.00 90.56 109 GLU A C 1
ATOM 906 O O . GLU A 1 109 ? -9.632 -1.107 -16.683 1.00 90.56 109 GLU A O 1
ATOM 911 N N . ASP A 1 110 ? -9.686 -3.136 -15.753 1.00 91.94 110 ASP A N 1
ATOM 912 C CA . ASP A 1 110 ? -10.488 -2.713 -14.605 1.00 91.94 110 ASP A CA 1
ATOM 913 C C . ASP A 1 110 ? -9.716 -1.792 -13.653 1.00 91.94 110 ASP A C 1
ATOM 915 O O . ASP A 1 110 ? -10.333 -0.917 -13.059 1.00 91.94 110 ASP A O 1
ATOM 919 N N . ILE A 1 111 ? -8.388 -1.926 -13.559 1.00 92.31 111 ILE A N 1
ATOM 920 C CA . ILE A 1 111 ? -7.512 -0.991 -12.834 1.00 92.31 111 ILE A CA 1
ATOM 921 C C . ILE A 1 111 ? -7.222 0.243 -13.699 1.00 92.31 111 ILE A C 1
ATOM 923 O O . ILE A 1 111 ? -7.311 1.380 -13.232 1.00 92.31 111 ILE A O 1
ATOM 927 N N . GLU A 1 112 ? -6.910 0.055 -14.982 1.00 90.94 112 GLU A N 1
ATOM 928 C CA . GLU A 1 112 ? -6.607 1.156 -15.905 1.00 90.94 112 GLU A CA 1
ATOM 929 C C . GLU A 1 112 ? -7.771 2.157 -15.987 1.00 90.94 112 GLU A C 1
ATOM 931 O O . GLU A 1 112 ? -7.553 3.365 -15.908 1.00 90.94 112 GLU A O 1
ATOM 936 N N . SER A 1 113 ? -9.008 1.654 -16.018 1.00 92.25 113 SER A N 1
ATOM 937 C CA . SER A 1 113 ? -10.238 2.452 -16.082 1.00 92.25 113 SER A CA 1
ATOM 938 C C . SER A 1 113 ? -10.661 3.128 -14.771 1.00 92.25 113 SER A C 1
ATOM 940 O O . SER A 1 113 ? -11.576 3.954 -14.799 1.00 92.25 113 SER A O 1
ATOM 942 N N . MET A 1 114 ? -10.021 2.824 -13.633 1.00 92.88 114 MET A N 1
ATOM 943 C CA . MET A 1 114 ? -10.295 3.532 -12.376 1.00 92.88 114 MET A CA 1
ATOM 944 C C . MET A 1 114 ? -9.954 5.019 -12.503 1.00 92.88 114 MET A C 1
ATOM 946 O O . MET A 1 114 ? -9.004 5.389 -13.202 1.00 92.88 114 MET A O 1
ATOM 950 N N . GLU A 1 115 ? -10.696 5.861 -11.781 1.00 93.31 115 GLU A N 1
ATOM 951 C CA . GLU A 1 115 ? -10.388 7.288 -11.677 1.00 93.31 115 GLU A CA 1
ATOM 952 C C . GLU A 1 115 ? -8.946 7.501 -11.209 1.00 93.31 115 GLU A C 1
ATOM 954 O O . GLU A 1 115 ? -8.409 6.730 -10.405 1.00 93.31 115 GLU A O 1
ATOM 959 N N . GLU A 1 116 ? -8.312 8.546 -11.738 1.00 90.00 116 GLU A N 1
ATOM 960 C CA . GLU A 1 116 ? -6.973 8.915 -11.309 1.00 90.00 116 GLU A CA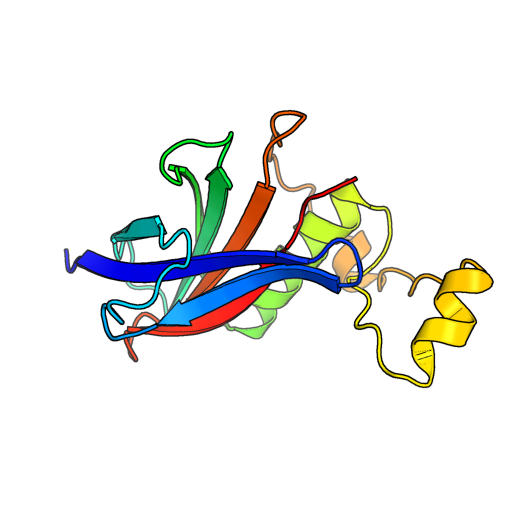 1
ATOM 961 C C . GLU A 1 116 ? -6.989 9.301 -9.835 1.00 90.00 116 GLU A C 1
ATOM 963 O O . GLU A 1 116 ? -7.774 10.140 -9.386 1.00 90.00 116 GLU A O 1
ATOM 968 N N . ILE A 1 117 ? -6.104 8.675 -9.071 1.00 89.00 117 ILE A N 1
ATOM 969 C CA . ILE A 1 117 ? -5.931 9.009 -7.674 1.00 89.00 117 ILE A CA 1
ATOM 970 C C . ILE A 1 117 ? -5.000 10.207 -7.611 1.00 89.00 117 ILE A C 1
ATOM 972 O O . ILE A 1 117 ? -3.870 10.149 -8.081 1.00 89.00 117 ILE A O 1
ATOM 976 N N . ASP A 1 118 ? -5.487 11.291 -7.018 1.00 85.00 118 ASP A N 1
ATOM 977 C CA . ASP A 1 118 ? -4.661 12.454 -6.721 1.00 85.00 118 ASP A CA 1
ATOM 978 C C . ASP A 1 118 ? -3.678 12.104 -5.595 1.00 85.00 118 ASP A C 1
ATOM 980 O O . ASP A 1 118 ? -4.076 11.974 -4.431 1.00 85.00 118 ASP A O 1
ATOM 984 N N . PHE A 1 119 ? -2.421 11.850 -5.944 1.00 77.75 119 PHE A N 1
ATOM 985 C CA . PHE A 1 119 ? -1.335 11.678 -4.988 1.00 77.75 119 PHE A CA 1
ATOM 986 C C . PHE A 1 119 ? -0.052 12.262 -5.575 1.00 77.75 119 PHE A C 1
ATOM 988 O O . PHE A 1 119 ? 0.312 11.987 -6.719 1.00 77.75 119 PHE A O 1
ATOM 995 N N . GLU A 1 120 ? 0.637 13.073 -4.782 1.00 71.25 120 GLU A N 1
ATOM 996 C CA . GLU A 1 120 ? 1.915 13.656 -5.165 1.00 71.25 120 GLU A CA 1
ATOM 997 C C . GLU A 1 120 ? 3.010 12.957 -4.363 1.00 71.25 120 GLU A C 1
ATOM 999 O O . GLU A 1 120 ? 3.101 13.108 -3.148 1.00 71.25 120 GLU A O 1
ATOM 1004 N N . VAL A 1 121 ? 3.817 12.139 -5.041 1.00 64.25 121 VAL A N 1
ATOM 1005 C CA . VAL A 1 121 ? 5.019 11.558 -4.431 1.00 64.25 121 VAL A CA 1
ATOM 1006 C C . VAL A 1 121 ? 6.140 12.567 -4.553 1.00 64.25 121 VAL A C 1
ATOM 1008 O O . VAL A 1 121 ? 6.556 12.900 -5.669 1.00 64.25 121 VAL A O 1
ATOM 1011 N N . ILE A 1 122 ? 6.649 13.019 -3.414 1.00 63.19 122 ILE A N 1
ATOM 1012 C CA . ILE A 1 122 ? 7.824 13.877 -3.368 1.00 63.19 122 ILE A CA 1
ATOM 1013 C C . ILE A 1 122 ? 9.026 13.063 -3.869 1.00 63.19 122 ILE A C 1
ATOM 1015 O O . ILE A 1 122 ? 9.278 11.925 -3.472 1.00 63.19 122 ILE A O 1
ATOM 1019 N N . SER A 1 123 ? 9.754 13.634 -4.827 1.00 59.88 123 SER A N 1
ATOM 1020 C CA . SER A 1 123 ? 10.912 12.984 -5.443 1.00 59.88 123 SER A CA 1
ATOM 1021 C C . SER A 1 123 ? 12.000 12.692 -4.405 1.00 59.88 123 SER A C 1
ATOM 1023 O O . SER A 1 123 ? 12.489 13.616 -3.763 1.00 59.88 123 SER A O 1
ATOM 1025 N N . GLY A 1 124 ? 12.455 11.437 -4.333 1.00 61.34 124 GLY A N 1
ATOM 1026 C CA . GLY A 1 124 ? 13.523 10.993 -3.425 1.00 61.34 124 GLY A CA 1
ATOM 1027 C C . GLY A 1 124 ? 13.031 10.327 -2.138 1.00 61.34 124 GLY A C 1
ATOM 1028 O O . GLY A 1 124 ? 13.857 9.825 -1.379 1.00 61.34 124 GLY A O 1
ATOM 1029 N N . GLU A 1 125 ? 11.718 10.281 -1.915 1.00 71.25 125 GLU A N 1
ATOM 1030 C CA . GLU A 1 125 ? 11.118 9.611 -0.763 1.00 71.25 125 GLU A CA 1
ATOM 1031 C C . GLU A 1 125 ? 10.788 8.147 -1.060 1.00 71.25 125 GLU A C 1
ATOM 1033 O O . GLU A 1 125 ? 10.410 7.779 -2.179 1.00 71.25 125 GLU A O 1
ATOM 1038 N N . HIS A 1 126 ? 10.896 7.307 -0.032 1.00 74.69 126 HIS A N 1
ATOM 1039 C CA . HIS A 1 126 ? 10.310 5.975 -0.076 1.00 74.69 126 HIS A CA 1
ATOM 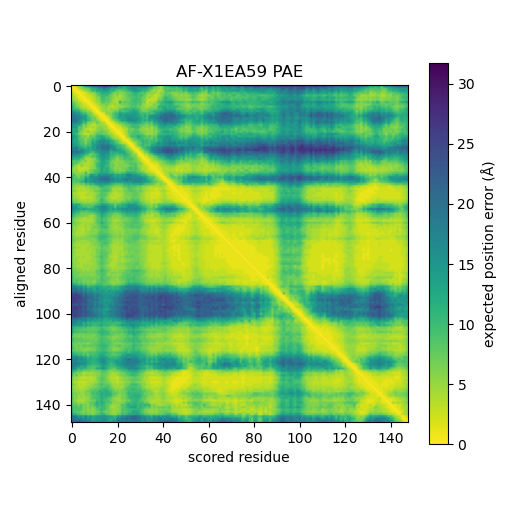1040 C C . HIS A 1 126 ? 8.833 6.094 0.260 1.00 74.69 126 HIS A C 1
ATOM 1042 O O . HIS A 1 126 ? 8.493 6.510 1.363 1.00 74.69 126 HIS A O 1
ATOM 1048 N N . THR A 1 127 ? 7.974 5.740 -0.692 1.00 82.44 127 THR A N 1
ATOM 1049 C CA . THR A 1 127 ? 6.521 5.765 -0.521 1.00 82.44 127 THR A CA 1
ATOM 1050 C C . THR A 1 127 ? 5.991 4.348 -0.429 1.00 82.44 127 THR A C 1
ATOM 1052 O O . THR A 1 127 ? 6.336 3.495 -1.250 1.00 82.44 127 THR A O 1
ATOM 1055 N N . PHE A 1 128 ? 5.108 4.137 0.535 1.00 84.38 128 PHE A N 1
ATOM 1056 C CA . PHE A 1 128 ? 4.449 2.883 0.849 1.00 84.38 128 PHE A CA 1
ATOM 1057 C C . PHE A 1 128 ? 2.944 3.100 0.839 1.00 84.38 128 PHE A C 1
ATOM 1059 O O . PHE A 1 128 ? 2.444 4.173 1.180 1.00 84.38 128 PHE A O 1
ATOM 1066 N N . VAL A 1 129 ? 2.221 2.060 0.461 1.00 88.50 129 VAL A N 1
ATOM 1067 C CA . VAL A 1 129 ? 0.789 1.935 0.687 1.00 88.50 129 VAL A CA 1
ATOM 1068 C C . VAL A 1 129 ? 0.604 0.835 1.707 1.00 88.50 129 VAL A C 1
ATOM 1070 O O . VAL A 1 129 ? 1.127 -0.254 1.509 1.00 88.50 129 VAL A O 1
ATOM 1073 N N . ILE A 1 130 ? -0.125 1.117 2.776 1.00 88.69 130 ILE A N 1
ATOM 1074 C CA . ILE A 1 130 ? -0.407 0.171 3.855 1.00 88.69 130 ILE A CA 1
ATOM 1075 C C . ILE A 1 130 ? -1.918 0.023 3.949 1.00 88.69 130 ILE A C 1
ATOM 1077 O O . ILE A 1 130 ? -2.625 1.025 4.025 1.00 88.69 130 ILE A O 1
ATOM 1081 N N . VAL A 1 131 ? -2.419 -1.208 3.949 1.00 90.25 131 VAL A N 1
ATOM 1082 C CA . VAL A 1 131 ? -3.829 -1.532 4.172 1.00 90.25 131 VAL A CA 1
ATOM 1083 C C . VAL A 1 131 ? -3.962 -2.260 5.502 1.00 90.25 131 VAL A C 1
ATOM 1085 O O . VAL A 1 131 ? -3.462 -3.370 5.681 1.00 90.25 131 VAL A O 1
ATOM 1088 N N . LEU A 1 132 ? -4.683 -1.631 6.418 1.00 88.69 132 LEU A N 1
ATOM 1089 C CA . LEU A 1 132 ? -4.967 -2.109 7.761 1.00 88.69 132 LEU A CA 1
ATOM 1090 C C . LEU A 1 132 ? -6.367 -2.725 7.821 1.00 88.69 132 LEU A C 1
ATOM 1092 O O . LEU A 1 132 ? -7.338 -2.098 7.392 1.00 88.69 132 LEU A O 1
ATOM 1096 N N . ASP A 1 133 ? -6.501 -3.918 8.401 1.00 89.31 133 ASP A N 1
ATOM 1097 C CA . ASP A 1 133 ? -7.791 -4.468 8.819 1.00 89.31 133 ASP A CA 1
ATOM 1098 C C . ASP A 1 133 ? -8.169 -3.911 10.194 1.00 89.31 133 ASP A C 1
ATOM 1100 O O . ASP A 1 133 ? -7.659 -4.327 11.234 1.00 89.31 133 ASP A O 1
ATOM 1104 N N . ASN A 1 134 ? -9.152 -3.015 10.218 1.00 85.88 134 ASN A N 1
ATOM 1105 C CA . ASN A 1 134 ? -9.558 -2.287 11.416 1.00 85.88 134 ASN A CA 1
ATOM 1106 C C . ASN A 1 134 ? -10.200 -3.155 12.514 1.00 85.88 134 ASN A C 1
ATOM 1108 O O . ASN A 1 134 ? -10.483 -2.639 13.599 1.00 85.88 134 ASN A O 1
ATOM 1112 N N . LYS A 1 135 ? -10.538 -4.426 12.260 1.00 84.81 135 LYS A N 1
ATOM 1113 C CA . LYS A 1 135 ? -11.069 -5.335 13.300 1.00 84.81 135 LYS A CA 1
ATOM 1114 C C . LYS A 1 135 ? -9.989 -6.197 13.914 1.00 84.81 135 LYS A C 1
ATOM 1116 O O . LYS A 1 135 ? -10.136 -6.552 15.079 1.00 84.81 135 LYS A O 1
ATOM 1121 N N . TYR A 1 136 ? -9.031 -6.631 13.104 1.00 81.25 136 TYR A N 1
ATOM 1122 C CA . TYR A 1 136 ? -7.939 -7.472 13.578 1.00 81.25 136 TYR A CA 1
ATOM 1123 C C . TYR A 1 136 ? -6.711 -6.656 13.974 1.00 81.25 136 TYR A C 1
ATOM 1125 O O . TYR A 1 136 ? -5.849 -7.214 14.633 1.00 81.25 136 TYR A O 1
ATOM 1133 N N . GLU A 1 137 ? -6.709 -5.355 13.660 1.00 80.12 137 GLU A N 1
ATOM 1134 C CA . GLU A 1 137 ? -5.619 -4.421 13.963 1.00 80.12 137 GLU A CA 1
ATOM 1135 C C . GLU A 1 137 ? -4.304 -4.890 13.334 1.00 80.12 137 GLU A C 1
ATOM 1137 O O . GLU A 1 137 ? -3.243 -4.780 13.927 1.00 80.12 137 GLU A O 1
ATOM 1142 N N . ASP A 1 138 ? -4.416 -5.432 12.121 1.00 80.88 138 ASP A N 1
ATOM 1143 C CA . ASP A 1 138 ? -3.343 -6.134 11.426 1.00 80.88 138 ASP A CA 1
ATOM 1144 C C . ASP A 1 138 ? -3.197 -5.589 10.006 1.00 80.88 138 ASP A C 1
ATOM 1146 O O . ASP A 1 138 ? -4.189 -5.229 9.354 1.00 80.88 138 ASP A O 1
ATOM 1150 N N . VAL A 1 139 ? -1.964 -5.521 9.519 1.00 82.94 139 VAL A N 1
ATOM 1151 C CA . VAL A 1 139 ? -1.697 -5.115 8.144 1.00 82.94 139 VAL A CA 1
ATOM 1152 C C . VAL A 1 139 ? -1.889 -6.315 7.241 1.00 82.94 139 VAL A C 1
ATOM 1154 O O . VAL A 1 139 ? -1.194 -7.321 7.322 1.00 82.94 139 VAL A O 1
ATOM 1157 N N . VAL A 1 140 ? -2.850 -6.187 6.338 1.00 85.50 140 VAL A N 1
ATOM 1158 C CA . VAL A 1 140 ? -3.250 -7.278 5.445 1.00 85.50 140 VAL A CA 1
ATOM 1159 C C . VAL A 1 140 ? -2.654 -7.145 4.052 1.00 85.50 140 VAL A C 1
ATOM 1161 O O . VAL A 1 140 ? -2.642 -8.115 3.298 1.00 85.50 140 VAL A O 1
ATOM 1164 N N . TYR A 1 141 ? -2.176 -5.951 3.702 1.00 80.25 141 TYR A N 1
ATOM 1165 C CA . TYR A 1 141 ? -1.535 -5.690 2.424 1.00 80.25 141 TYR A CA 1
ATOM 1166 C C . TYR A 1 141 ? -0.636 -4.462 2.523 1.00 80.25 141 TYR A C 1
ATOM 1168 O O . TYR A 1 141 ? -1.067 -3.408 2.992 1.00 80.25 141 TYR A O 1
ATOM 1176 N N . ASP A 1 142 ? 0.579 -4.563 2.007 1.00 81.06 142 ASP A N 1
ATOM 1177 C CA . ASP A 1 142 ? 1.479 -3.437 1.830 1.00 81.06 142 ASP A CA 1
ATOM 1178 C C . ASP A 1 142 ? 2.061 -3.421 0.411 1.00 81.06 142 ASP A C 1
ATOM 1180 O O . ASP A 1 142 ? 2.153 -4.439 -0.281 1.00 81.06 142 ASP A O 1
ATOM 1184 N N . LEU A 1 143 ? 2.392 -2.226 -0.071 1.00 81.75 143 LEU A N 1
ATOM 1185 C CA . LEU A 1 143 ? 2.981 -2.050 -1.387 1.00 81.75 143 LEU A CA 1
ATOM 1186 C C . LEU A 1 143 ? 3.953 -0.882 -1.422 1.00 81.75 143 LEU A C 1
ATOM 1188 O O . LEU A 1 143 ? 3.610 0.257 -1.115 1.00 81.75 143 LEU A O 1
ATOM 1192 N N . VAL A 1 144 ? 5.153 -1.154 -1.916 1.00 78.62 144 VAL A N 1
ATOM 1193 C CA . VAL A 1 144 ? 6.181 -0.141 -2.140 1.00 78.62 144 VAL A CA 1
ATOM 1194 C C . VAL A 1 144 ? 5.941 0.548 -3.482 1.00 78.62 144 VAL A C 1
ATOM 1196 O O . VAL A 1 144 ? 5.923 -0.096 -4.530 1.00 78.62 144 VAL A O 1
ATOM 1199 N N . ILE A 1 145 ? 5.776 1.872 -3.460 1.00 77.19 145 ILE A N 1
ATOM 1200 C CA . ILE A 1 145 ? 5.647 2.712 -4.658 1.00 77.19 145 ILE A CA 1
ATOM 1201 C C . ILE A 1 145 ? 7.006 3.301 -5.077 1.00 77.19 145 ILE A C 1
ATOM 1203 O O . ILE A 1 145 ? 7.194 3.546 -6.262 1.00 77.19 145 ILE A O 1
ATOM 1207 N N . CYS A 1 146 ? 7.984 3.491 -4.181 1.00 72.44 146 CYS A N 1
ATOM 1208 C CA . CYS A 1 146 ? 9.316 4.015 -4.549 1.00 72.44 146 CYS A CA 1
ATOM 1209 C C . CYS A 1 146 ? 10.454 3.176 -3.945 1.00 72.44 146 CYS A C 1
ATOM 1211 O O . CYS A 1 146 ? 10.419 2.884 -2.748 1.00 72.44 146 CYS A O 1
ATOM 1213 N N . PRO A 1 147 ? 11.481 2.818 -4.746 1.00 56.66 147 PRO A N 1
ATOM 1214 C CA . PRO A 1 147 ? 12.326 3.825 -5.401 1.00 56.66 147 PRO A CA 1
ATOM 1215 C C . PRO A 1 147 ? 12.609 3.574 -6.899 1.00 56.66 147 PRO A C 1
ATOM 1217 O O . PRO A 1 147 ? 12.812 2.437 -7.321 1.00 56.66 147 PRO A O 1
ATOM 1220 N N . MET A 1 148 ? 12.689 4.652 -7.689 1.00 49.84 148 MET A N 1
ATOM 1221 C CA . MET A 1 148 ? 13.546 4.686 -8.887 1.00 49.84 148 MET A CA 1
ATOM 1222 C C . MET A 1 148 ? 14.917 5.235 -8.510 1.00 49.84 148 MET A C 1
ATOM 1224 O O . MET A 1 148 ? 14.944 6.207 -7.721 1.00 49.84 148 MET A O 1
#

Secondary structure (DSSP, 8-state):
--EEEEEEEEEEETTTEEEEEEESS---SSS-EEEEEEE---SSSEEEEEEEESSSS-EEEEEEEES-HHHHHHHHHHHHHHHHSS------TTTHHHHTTT-PPPPPHHHHTSPPP---PPTT-EEEEEEEETTTTEEEEEEE----

Mean predicted aligned error: 8.92 Å

Solvent-accessible surface area (backbone atoms only — not comparable to full-atom values): 9132 Å² total; per-residue (Å²): 129,58,76,47,77,47,37,34,32,68,44,80,39,97,89,76,44,67,43,84,45,79,43,97,62,90,70,92,60,100,60,74,70,44,63,39,79,47,70,56,86,68,92,49,43,28,43,36,37,35,32,36,28,75,92,57,74,56,42,80,79,44,76,50,74,28,81,45,67,72,59,50,51,48,50,53,48,34,57,38,25,76,73,66,77,22,45,91,79,77,79,44,92,73,43,49,71,33,56,84,67,70,66,69,53,76,64,53,67,78,49,66,70,46,79,85,77,92,75,84,80,64,89,88,31,42,30,37,36,41,31,32,32,65,83,78,76,40,78,78,47,74,46,75,68,33,81,133

pLDDT: mean 74.8, std 14.26, range [43.22, 94.06]

Radius of gyration: 15.73 Å; Cα contacts (8 Å, |Δi|>4): 257; chains: 1; bounding box: 37×31×41 Å

Foldseek 3Di:
DDKQKWKWFFDDDVVQHTDTDTDPDDPPDPGPIAIDIDDPDDPAFKKKFKWKDQPDHIDTPDIDGHNDPVVLVLVVQLLLCVQPVAGDDDDDVVCVVVVVVVDGHHDDPVSVPDDRDDDDDDARMWIKMWMARPVVRDTPDMDTNDDD

Nearest PDB structures (foldseek):
  2r2c-assembly1_A  TM=4.250E-01  e=3.643E-01  Porphyromonas gingivalis W83
  2r2c-assembly1_B  TM=4.210E-01  e=7.303E-01  Porphyromonas gingivalis W83
  8q04-assembly1_P  TM=8.030E-01  e=3.111E+00  Chlorella sorokiniana

Organism: NCBI:txid412755